Protein AF-A0A962I8Q6-F1 (afdb_monomer_lite)

Structure (mmCIF, N/CA/C/O backbone):
data_AF-A0A962I8Q6-F1
#
_entry.id   AF-A0A962I8Q6-F1
#
loop_
_atom_site.group_PDB
_atom_site.id
_atom_site.type_symbol
_atom_site.label_atom_id
_atom_site.label_alt_id
_atom_site.label_comp_id
_atom_site.label_asym_id
_atom_site.label_entity_id
_atom_site.label_seq_id
_atom_site.pdbx_PDB_ins_code
_atom_site.Cartn_x
_atom_site.Cartn_y
_atom_site.Cartn_z
_atom_site.occupancy
_atom_site.B_iso_or_equiv
_atom_site.auth_seq_id
_atom_site.auth_comp_id
_atom_si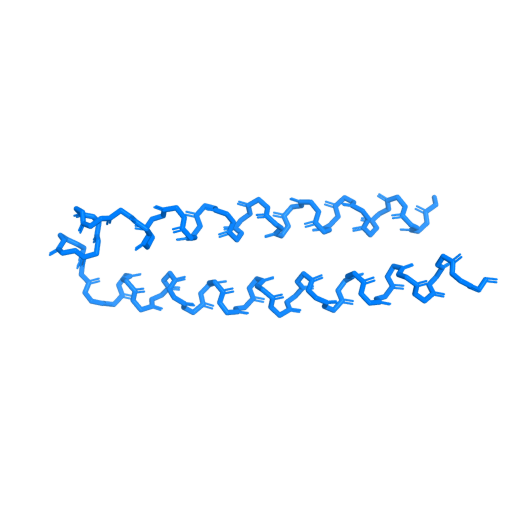te.auth_asym_id
_atom_site.auth_atom_id
_atom_site.pdbx_PDB_model_num
ATOM 1 N N . ALA A 1 1 ? -7.074 9.065 19.861 1.00 81.25 1 ALA A N 1
ATOM 2 C CA . ALA A 1 1 ? -8.117 8.198 19.285 1.00 81.25 1 ALA A CA 1
ATOM 3 C C . ALA A 1 1 ? -7.463 7.225 18.313 1.00 81.25 1 ALA A C 1
ATOM 5 O O . ALA A 1 1 ? -6.706 7.682 17.461 1.00 81.25 1 ALA A O 1
ATOM 6 N N . GLU A 1 2 ? -7.714 5.927 18.478 1.00 90.50 2 GLU A N 1
ATOM 7 C CA . GLU A 1 2 ? -7.158 4.849 17.642 1.00 90.50 2 GLU A CA 1
ATOM 8 C C . GLU A 1 2 ? -7.592 4.978 16.176 1.00 90.50 2 GLU A C 1
ATOM 10 O O . GLU A 1 2 ? -6.761 4.932 15.278 1.00 90.50 2 GLU A O 1
ATOM 15 N N . LEU A 1 3 ? -8.864 5.319 15.933 1.00 95.44 3 LEU A N 1
ATOM 16 C CA . LEU A 1 3 ? -9.383 5.611 14.589 1.00 95.44 3 LEU A CA 1
ATOM 17 C C . LEU A 1 3 ? -8.526 6.643 13.841 1.00 95.44 3 LEU A C 1
ATOM 19 O O . LEU A 1 3 ? -8.146 6.430 12.698 1.00 95.44 3 LEU A O 1
ATOM 23 N N . LYS A 1 4 ? -8.107 7.714 14.528 1.00 96.88 4 LYS A N 1
ATOM 24 C CA . LYS A 1 4 ? -7.254 8.765 13.948 1.00 96.88 4 LYS A CA 1
ATOM 25 C C . LYS A 1 4 ? -5.839 8.271 13.611 1.00 96.88 4 LYS A C 1
ATOM 27 O O . LYS A 1 4 ? -5.193 8.838 12.733 1.00 96.88 4 LYS A O 1
ATOM 32 N N . ARG A 1 5 ? -5.328 7.261 14.329 1.00 96.81 5 ARG A N 1
ATOM 33 C CA . ARG A 1 5 ? -4.048 6.606 14.006 1.00 96.81 5 ARG A CA 1
ATOM 34 C C . ARG A 1 5 ? -4.218 5.705 12.787 1.00 96.81 5 ARG A C 1
ATOM 36 O O . ARG A 1 5 ? -3.407 5.806 11.873 1.00 96.81 5 ARG A O 1
ATOM 43 N N . LEU A 1 6 ? -5.294 4.919 12.741 1.00 97.44 6 LEU A N 1
ATOM 44 C CA . LEU A 1 6 ? -5.623 4.062 11.601 1.00 97.44 6 LEU A CA 1
ATOM 45 C C . LEU A 1 6 ? -5.833 4.868 10.318 1.00 97.44 6 LEU A C 1
ATOM 47 O O . LEU A 1 6 ? -5.201 4.554 9.319 1.00 97.44 6 LEU A O 1
ATOM 51 N N . ASP A 1 7 ? -6.602 5.959 10.356 1.00 97.56 7 ASP A N 1
ATOM 52 C CA . ASP A 1 7 ? -6.795 6.849 9.199 1.00 97.56 7 ASP A CA 1
ATOM 53 C C . ASP A 1 7 ? -5.457 7.393 8.669 1.00 97.56 7 ASP A C 1
ATOM 55 O O . ASP A 1 7 ? -5.224 7.453 7.461 1.00 97.56 7 ASP A O 1
ATOM 59 N N . LYS A 1 8 ? -4.535 7.752 9.574 1.00 98.12 8 LYS A N 1
ATOM 60 C CA . LYS A 1 8 ? -3.202 8.236 9.196 1.00 98.12 8 LYS A CA 1
ATOM 61 C C . LYS A 1 8 ? -2.357 7.140 8.545 1.00 98.12 8 LYS A C 1
ATOM 63 O O . LYS A 1 8 ? -1.656 7.423 7.576 1.00 98.12 8 LYS A O 1
ATOM 68 N N . GLU A 1 9 ? -2.386 5.921 9.074 1.00 97.88 9 GLU A N 1
ATOM 69 C CA . GLU A 1 9 ? -1.634 4.800 8.503 1.00 97.88 9 GLU A CA 1
ATOM 70 C C . GLU A 1 9 ? -2.225 4.340 7.164 1.00 97.88 9 GLU A C 1
ATOM 72 O O . GLU A 1 9 ? -1.461 4.109 6.228 1.00 97.88 9 GLU A O 1
ATOM 77 N N . ILE A 1 10 ? -3.556 4.309 7.030 1.00 98.25 10 ILE A N 1
ATOM 78 C CA . ILE A 1 10 ? -4.248 4.064 5.756 1.00 98.25 10 ILE A CA 1
ATOM 79 C C . ILE A 1 10 ? -3.780 5.082 4.715 1.00 98.25 10 ILE A C 1
ATOM 81 O O . ILE A 1 10 ? -3.276 4.683 3.668 1.00 98.25 10 ILE A O 1
ATOM 85 N N . GLY A 1 11 ? -3.832 6.380 5.034 1.00 98.12 11 GLY A N 1
ATOM 86 C CA . GLY A 1 11 ? -3.436 7.431 4.094 1.00 98.12 11 GLY A CA 1
ATOM 87 C C . GLY A 1 11 ? -1.970 7.351 3.650 1.00 98.12 11 GLY A C 1
ATOM 88 O O . GLY A 1 11 ? -1.654 7.648 2.498 1.00 98.12 11 GLY A O 1
ATOM 89 N N . LYS A 1 12 ? -1.056 6.908 4.525 1.00 98.31 12 LYS A N 1
ATOM 90 C CA . LYS A 1 12 ? 0.345 6.662 4.139 1.00 98.31 12 LYS A CA 1
ATOM 91 C C . LYS A 1 12 ? 0.459 5.504 3.150 1.00 98.31 12 LYS A C 1
ATOM 93 O O . LYS A 1 12 ? 1.067 5.666 2.097 1.00 98.31 12 LYS A O 1
ATOM 98 N N . VAL A 1 13 ? -0.151 4.364 3.475 1.00 98.25 13 VAL A N 1
ATOM 99 C CA . VAL A 1 13 ? -0.094 3.165 2.626 1.00 98.25 13 VAL A CA 1
ATOM 100 C C . VAL A 1 13 ? -0.763 3.422 1.274 1.00 98.25 13 VAL A C 1
ATOM 102 O O . VAL A 1 13 ? -0.234 3.008 0.247 1.00 98.25 13 VAL A O 1
ATOM 105 N N . GLU A 1 14 ? -1.874 4.158 1.242 1.00 97.94 14 GLU A N 1
ATOM 106 C CA . GLU A 1 14 ? -2.524 4.577 -0.004 1.00 97.94 14 GLU A CA 1
ATOM 107 C C . GLU A 1 14 ? -1.640 5.502 -0.847 1.00 97.94 14 GLU A C 1
ATOM 109 O O . GLU A 1 14 ? -1.605 5.367 -2.069 1.00 97.94 14 GLU A O 1
ATOM 114 N N . GLN A 1 15 ? -0.899 6.421 -0.221 1.00 98.50 15 GLN A N 1
ATOM 115 C CA . GLN A 1 15 ? 0.031 7.287 -0.944 1.00 98.50 15 GLN A CA 1
ATOM 116 C C . GLN A 1 15 ? 1.176 6.480 -1.573 1.00 98.50 15 GLN A C 1
ATOM 118 O O . GLN A 1 15 ? 1.538 6.727 -2.726 1.00 98.50 15 GLN A O 1
ATOM 123 N N . ASP A 1 16 ? 1.742 5.518 -0.843 1.00 98.00 16 ASP A N 1
ATOM 124 C CA . ASP A 1 16 ? 2.798 4.647 -1.366 1.00 98.00 16 ASP A CA 1
ATOM 125 C C . ASP A 1 16 ? 2.277 3.723 -2.478 1.00 98.00 16 ASP A C 1
ATOM 127 O O . ASP A 1 16 ? 2.929 3.578 -3.518 1.00 98.00 16 ASP A O 1
ATOM 131 N N . LEU A 1 17 ? 1.064 3.186 -2.317 1.00 98.00 17 LEU A N 1
ATOM 132 C CA . LEU A 1 17 ? 0.358 2.426 -3.349 1.00 98.00 17 LEU A CA 1
ATOM 133 C C . LEU A 1 17 ? 0.164 3.258 -4.623 1.00 98.00 17 LEU A C 1
ATOM 135 O O . LEU A 1 17 ? 0.532 2.810 -5.709 1.00 98.00 17 LEU A O 1
ATOM 139 N N . ALA A 1 18 ? -0.345 4.486 -4.495 1.00 98.25 18 ALA A N 1
ATOM 140 C CA . ALA A 1 18 ? -0.586 5.377 -5.626 1.00 98.25 18 ALA A CA 1
ATOM 141 C C . ALA A 1 18 ? 0.708 5.715 -6.384 1.00 98.25 18 ALA A C 1
ATOM 143 O O . ALA A 1 18 ? 0.712 5.784 -7.613 1.00 98.25 18 ALA A O 1
ATOM 144 N N . ARG A 1 19 ? 1.835 5.877 -5.677 1.00 98.00 19 ARG A N 1
ATOM 145 C CA . ARG A 1 19 ? 3.149 6.096 -6.305 1.00 98.00 19 ARG A CA 1
ATOM 146 C C . ARG A 1 19 ? 3.611 4.884 -7.114 1.00 98.00 19 ARG A C 1
ATOM 148 O O . ARG A 1 19 ? 4.100 5.062 -8.229 1.00 98.00 19 ARG A O 1
ATOM 155 N N . ALA A 1 20 ? 3.459 3.674 -6.574 1.00 97.75 20 ALA A N 1
ATOM 156 C CA . ALA A 1 20 ? 3.820 2.443 -7.278 1.00 97.75 20 ALA A CA 1
ATOM 157 C C . ALA A 1 20 ? 2.916 2.212 -8.504 1.00 97.75 20 ALA A C 1
ATOM 159 O O . ALA A 1 20 ? 3.408 1.966 -9.606 1.00 97.75 20 ALA A O 1
ATOM 160 N N . GLN A 1 21 ? 1.602 2.407 -8.351 1.00 98.12 21 GLN A N 1
ATOM 161 C CA . GLN A 1 21 ? 0.640 2.347 -9.456 1.00 98.12 21 GLN A CA 1
ATOM 162 C C . GLN A 1 21 ? 0.933 3.398 -10.533 1.00 98.12 21 GLN A C 1
ATOM 164 O O . GLN A 1 21 ? 0.871 3.090 -11.720 1.00 98.12 21 GLN A O 1
ATOM 169 N N . GLY A 1 22 ? 1.310 4.619 -10.144 1.00 98.25 22 GLY A N 1
ATOM 170 C CA . GLY A 1 22 ? 1.666 5.686 -11.079 1.00 98.25 22 GLY A CA 1
ATOM 171 C C . GLY A 1 22 ? 2.862 5.332 -11.966 1.00 98.25 22 GLY A C 1
ATOM 172 O O . GLY A 1 22 ? 2.852 5.635 -13.157 1.00 98.25 22 GLY A O 1
ATOM 173 N N . LYS A 1 23 ? 3.866 4.632 -11.422 1.00 97.25 23 LYS A N 1
ATOM 174 C CA . LYS A 1 23 ? 4.989 4.121 -12.223 1.00 97.25 23 LYS A CA 1
ATOM 175 C C . LYS A 1 23 ? 4.539 3.045 -13.207 1.00 97.25 23 LYS A C 1
ATOM 177 O O . LYS A 1 23 ? 4.897 3.121 -14.375 1.00 97.25 23 LYS A O 1
ATOM 182 N N . LEU A 1 24 ? 3.742 2.077 -12.756 1.00 97.31 24 LEU A N 1
ATOM 183 C CA . LEU A 1 24 ? 3.264 0.975 -13.602 1.00 97.31 24 LEU A CA 1
ATOM 184 C C . LEU A 1 24 ? 2.250 1.420 -14.664 1.00 97.31 24 LEU A C 1
ATOM 186 O O . LEU A 1 24 ? 2.134 0.781 -15.701 1.00 97.31 24 LEU A O 1
ATOM 190 N N . SER A 1 25 ? 1.536 2.521 -14.429 1.00 97.75 25 SER A N 1
ATOM 191 C CA . SER A 1 25 ? 0.628 3.126 -15.409 1.00 97.75 25 SER A CA 1
ATOM 192 C C . SER A 1 25 ? 1.371 3.912 -16.497 1.00 97.75 25 SER A C 1
ATOM 194 O O . SER A 1 25 ? 0.804 4.216 -17.542 1.00 97.75 25 SER A O 1
ATOM 196 N N . ASN A 1 26 ? 2.649 4.248 -16.283 1.00 97.69 26 ASN A N 1
ATOM 197 C CA . ASN A 1 26 ? 3.463 4.968 -17.256 1.00 97.69 26 ASN A CA 1
ATOM 198 C C . ASN A 1 26 ? 4.183 3.987 -18.205 1.00 97.69 26 ASN A C 1
ATOM 200 O O . ASN A 1 26 ? 5.163 3.364 -17.782 1.00 97.69 26 ASN A O 1
ATOM 204 N N . PRO A 1 27 ? 3.813 3.909 -19.500 1.00 95.69 27 PRO A N 1
ATOM 205 C CA . PRO A 1 27 ? 4.429 2.970 -20.441 1.00 95.69 27 PRO A CA 1
ATOM 206 C C . PRO A 1 27 ? 5.940 3.174 -20.569 1.00 95.69 27 PRO A C 1
ATOM 208 O O . PRO A 1 27 ? 6.697 2.217 -20.565 1.00 95.69 27 PRO A O 1
ATOM 211 N N . LYS A 1 28 ? 6.417 4.429 -20.527 1.00 96.94 28 LYS A N 1
ATOM 212 C CA . LYS A 1 28 ? 7.861 4.730 -20.574 1.00 96.94 28 LYS A CA 1
ATOM 213 C C . LYS A 1 28 ? 8.648 4.090 -19.430 1.00 96.94 28 LYS A C 1
ATOM 215 O O . LYS A 1 28 ? 9.826 3.794 -19.595 1.00 96.94 28 LYS A O 1
ATOM 220 N N . PHE A 1 29 ? 8.026 3.933 -18.263 1.00 96.69 29 PHE A N 1
ATOM 221 C CA . PHE A 1 29 ? 8.649 3.250 -17.137 1.00 96.69 29 PHE A CA 1
ATOM 222 C C . PHE A 1 29 ? 8.588 1.734 -17.323 1.00 96.69 29 PHE A C 1
ATOM 224 O O . PHE A 1 29 ? 9.598 1.074 -17.125 1.00 96.69 29 PHE A O 1
ATOM 231 N N . VAL A 1 30 ? 7.440 1.191 -17.729 1.00 96.19 30 VAL A N 1
ATOM 232 C CA . VAL A 1 30 ? 7.267 -0.258 -17.927 1.00 96.19 30 VAL A CA 1
ATOM 233 C C . VAL A 1 30 ? 8.178 -0.789 -19.036 1.00 96.19 30 VAL A C 1
ATOM 235 O O . VAL A 1 30 ? 8.839 -1.804 -18.840 1.00 96.19 30 VAL A O 1
ATOM 238 N N . ASP A 1 31 ? 8.267 -0.070 -20.152 1.00 96.06 31 ASP A N 1
ATOM 239 C CA . ASP A 1 31 ? 9.072 -0.455 -21.314 1.00 96.06 31 ASP A CA 1
ATOM 240 C C . ASP A 1 31 ? 10.564 -0.136 -21.127 1.00 96.06 31 ASP A C 1
ATOM 242 O O . ASP A 1 31 ? 11.424 -0.780 -21.723 1.00 96.06 31 ASP A O 1
ATOM 246 N N . GLY A 1 32 ? 10.882 0.888 -20.325 1.00 96.62 32 GLY A N 1
ATOM 247 C CA . GLY A 1 32 ? 12.245 1.403 -20.166 1.00 96.62 32 GLY A CA 1
ATOM 248 C C . GLY A 1 32 ? 12.986 0.927 -18.915 1.00 96.62 32 GLY A C 1
ATOM 249 O O . GLY A 1 32 ? 14.214 1.021 -18.867 1.00 96.62 32 GLY A O 1
ATOM 250 N N . ALA A 1 33 ? 12.283 0.454 -17.884 1.00 96.19 33 ALA A N 1
ATOM 251 C CA . ALA A 1 33 ? 12.903 0.005 -16.640 1.00 96.19 33 ALA A CA 1
ATOM 252 C C . ALA A 1 33 ? 13.312 -1.478 -16.707 1.00 96.19 33 ALA A C 1
ATOM 254 O O . ALA A 1 33 ? 12.688 -2.273 -17.410 1.00 96.19 33 ALA A O 1
ATOM 255 N N . PRO A 1 34 ? 14.326 -1.903 -15.927 1.00 98.12 34 PRO A N 1
ATOM 256 C CA . PRO A 1 34 ? 14.665 -3.316 -15.810 1.00 98.12 34 PRO A CA 1
ATOM 257 C C . PRO A 1 34 ? 13.467 -4.142 -15.330 1.00 98.12 34 PRO A C 1
ATOM 259 O O . PRO A 1 34 ? 12.766 -3.735 -14.401 1.00 98.12 34 PRO A O 1
ATOM 262 N N . ALA A 1 35 ? 1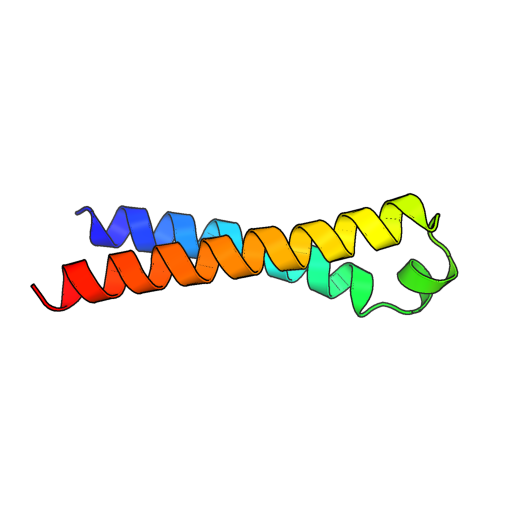3.289 -5.347 -15.878 1.00 95.88 35 ALA A N 1
ATOM 263 C CA . ALA A 1 35 ? 12.183 -6.238 -15.514 1.00 95.88 35 ALA A CA 1
ATOM 264 C C . ALA A 1 35 ? 12.090 -6.493 -13.997 1.00 95.88 35 ALA A C 1
ATOM 266 O O . ALA A 1 35 ? 10.995 -6.533 -13.444 1.00 95.88 35 ALA A O 1
ATOM 267 N N . ALA A 1 36 ? 13.233 -6.581 -13.306 1.00 97.44 36 ALA A N 1
ATOM 268 C CA . ALA A 1 36 ? 13.282 -6.711 -11.850 1.00 97.44 36 ALA A CA 1
ATOM 269 C C . ALA A 1 36 ? 12.654 -5.509 -11.121 1.00 97.44 36 ALA A C 1
ATOM 271 O O . ALA A 1 36 ? 11.956 -5.686 -10.127 1.00 97.44 36 ALA A O 1
ATOM 272 N N . VAL A 1 37 ? 12.849 -4.290 -11.633 1.00 97.56 37 VAL A N 1
ATOM 273 C CA . VAL A 1 37 ? 12.268 -3.065 -11.065 1.00 97.56 37 VAL A CA 1
ATOM 274 C C . VAL A 1 37 ? 10.760 -3.024 -11.312 1.00 97.56 37 VAL A C 1
ATOM 276 O O . VAL A 1 37 ? 9.999 -2.710 -10.401 1.00 97.56 37 VAL A O 1
ATOM 279 N N . VAL A 1 38 ? 10.306 -3.396 -12.512 1.00 97.88 38 VAL A N 1
ATOM 280 C CA . VAL A 1 38 ? 8.869 -3.476 -12.831 1.00 97.88 38 VAL A CA 1
ATOM 281 C C . VAL A 1 38 ? 8.179 -4.551 -11.984 1.00 97.88 38 VAL A C 1
ATOM 283 O O . VAL A 1 38 ? 7.097 -4.317 -11.448 1.00 97.88 38 VAL A O 1
ATOM 286 N N . ALA A 1 39 ? 8.809 -5.714 -11.804 1.00 97.81 39 ALA A N 1
ATOM 287 C CA . ALA A 1 39 ? 8.315 -6.775 -10.926 1.00 97.81 39 ALA A CA 1
ATOM 288 C C . ALA A 1 39 ? 8.253 -6.323 -9.458 1.00 97.81 39 ALA A C 1
ATOM 290 O O . ALA A 1 39 ? 7.249 -6.553 -8.787 1.00 97.81 39 ALA A O 1
ATOM 291 N N . GLN A 1 40 ? 9.276 -5.612 -8.975 1.00 98.00 40 GLN A N 1
ATOM 292 C CA . GLN A 1 40 ? 9.289 -5.061 -7.620 1.00 98.00 40 GLN A CA 1
ATOM 293 C C . GLN A 1 40 ? 8.152 -4.054 -7.397 1.00 98.00 40 GLN A C 1
ATOM 295 O O . GLN A 1 40 ? 7.511 -4.072 -6.347 1.00 98.00 40 GLN A O 1
ATOM 300 N N . GLU A 1 41 ? 7.872 -3.172 -8.359 1.00 98.06 41 GLU A N 1
ATOM 301 C CA . GLU A 1 41 ? 6.763 -2.222 -8.219 1.00 98.06 41 GLU A CA 1
ATOM 302 C C . GLU A 1 41 ? 5.397 -2.924 -8.287 1.00 98.06 41 GLU A C 1
ATOM 304 O O . GLU A 1 41 ? 4.494 -2.547 -7.544 1.00 98.06 41 GLU A O 1
ATOM 309 N N . GLN A 1 42 ? 5.246 -3.986 -9.087 1.00 98.00 42 GLN A N 1
ATOM 310 C CA . GLN A 1 42 ? 4.036 -4.824 -9.069 1.00 98.00 42 GLN A CA 1
ATOM 311 C C . GLN A 1 42 ? 3.836 -5.506 -7.712 1.00 98.00 42 GLN A C 1
ATOM 313 O O . GLN A 1 42 ? 2.729 -5.487 -7.172 1.00 98.00 42 GLN A O 1
ATOM 318 N N . GLN A 1 43 ? 4.908 -6.047 -7.127 1.00 98.25 43 GLN A N 1
ATOM 319 C CA . GLN A 1 43 ? 4.857 -6.635 -5.791 1.00 98.25 43 GLN A CA 1
ATOM 320 C C . GLN A 1 43 ? 4.465 -5.585 -4.744 1.00 98.25 43 GLN A C 1
ATOM 322 O O . GLN A 1 43 ? 3.549 -5.818 -3.961 1.00 98.25 43 GLN A O 1
ATOM 327 N N . ARG A 1 44 ? 5.056 -4.385 -4.803 1.00 98.06 44 ARG A N 1
ATOM 328 C CA . ARG A 1 44 ? 4.68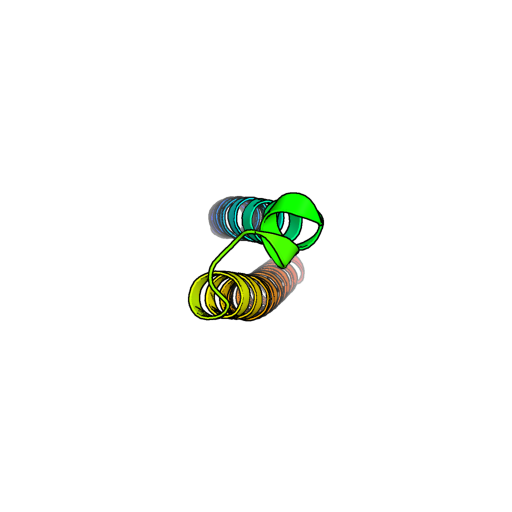2 -3.261 -3.930 1.00 98.06 44 ARG A CA 1
ATOM 329 C C . ARG A 1 44 ? 3.207 -2.898 -4.036 1.00 98.06 44 ARG A C 1
ATOM 331 O O . ARG A 1 44 ? 2.578 -2.639 -3.014 1.00 98.06 44 ARG A O 1
ATOM 338 N N . VAL A 1 45 ? 2.642 -2.883 -5.245 1.00 98.44 45 VAL A N 1
ATOM 339 C CA . VAL A 1 45 ? 1.204 -2.640 -5.434 1.00 98.44 45 VAL A CA 1
ATOM 340 C C . VAL A 1 45 ? 0.371 -3.710 -4.728 1.00 98.44 45 VAL A C 1
ATOM 342 O O . VAL A 1 45 ? -0.583 -3.365 -4.030 1.00 98.44 45 VAL A O 1
ATOM 345 N N . ALA A 1 46 ? 0.740 -4.986 -4.853 1.00 98.38 46 ALA A N 1
ATOM 346 C CA . ALA A 1 46 ? 0.045 -6.074 -4.168 1.00 98.38 46 ALA A CA 1
ATOM 347 C C . ALA A 1 46 ? 0.164 -5.963 -2.635 1.00 98.38 46 ALA A C 1
ATOM 349 O O . ALA A 1 46 ? -0.846 -6.021 -1.932 1.00 98.38 46 ALA A O 1
ATOM 350 N N . GLU A 1 47 ? 1.374 -5.736 -2.120 1.00 98.31 47 GLU A N 1
ATOM 351 C CA . GLU A 1 47 ? 1.655 -5.621 -0.685 1.00 98.31 47 GLU A CA 1
ATOM 352 C C . GLU A 1 47 ? 0.921 -4.432 -0.048 1.00 98.31 47 GLU A C 1
ATOM 354 O O . GLU A 1 47 ? 0.231 -4.584 0.964 1.00 98.31 47 GLU A O 1
ATOM 359 N N . PHE A 1 48 ? 1.016 -3.243 -0.650 1.00 98.25 48 PHE A N 1
ATOM 360 C CA . PHE A 1 48 ? 0.336 -2.056 -0.132 1.00 98.25 48 PHE A CA 1
ATOM 361 C C . PHE A 1 48 ? -1.181 -2.137 -0.305 1.00 98.25 48 PHE A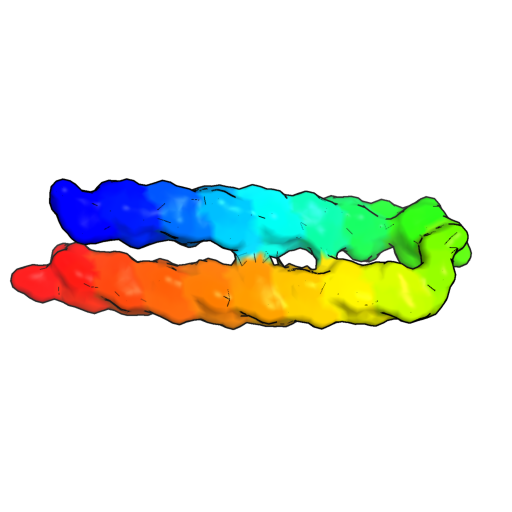 C 1
ATOM 363 O O . PHE A 1 48 ? -1.910 -1.693 0.581 1.00 98.25 48 PHE A O 1
ATOM 370 N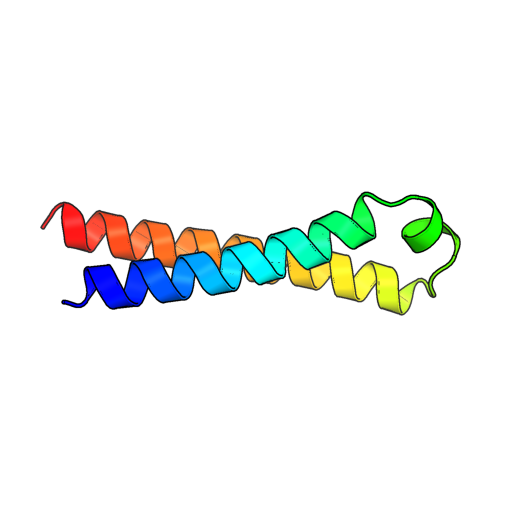 N . GLY A 1 49 ? -1.668 -2.750 -1.387 1.00 98.19 49 GLY A N 1
ATOM 371 C CA . GLY A 1 49 ? -3.092 -3.018 -1.579 1.00 98.19 49 GLY A CA 1
ATOM 372 C C . GLY A 1 49 ? -3.665 -3.908 -0.475 1.00 98.19 49 GLY A C 1
ATOM 373 O O . GLY A 1 49 ? -4.670 -3.549 0.145 1.00 98.19 49 GLY A O 1
ATOM 374 N N . ALA A 1 50 ? -2.990 -5.021 -0.171 1.00 98.50 50 ALA A N 1
ATOM 375 C CA . ALA A 1 50 ? -3.381 -5.929 0.906 1.00 98.50 50 ALA A CA 1
ATOM 376 C C . ALA A 1 50 ? -3.354 -5.233 2.277 1.00 98.50 50 ALA A C 1
ATOM 378 O O . ALA A 1 50 ? -4.332 -5.289 3.026 1.00 98.50 50 ALA A O 1
ATOM 379 N N . LYS A 1 51 ? -2.277 -4.496 2.577 1.00 98.38 51 LYS A N 1
ATOM 380 C CA . LYS A 1 51 ? -2.141 -3.758 3.839 1.00 98.38 51 LYS A CA 1
ATOM 381 C C . LYS A 1 51 ? -3.215 -2.679 4.007 1.00 98.38 51 LYS A C 1
ATOM 383 O O . LYS A 1 51 ? -3.781 -2.539 5.089 1.00 98.38 51 LYS A O 1
ATOM 388 N N . ALA A 1 52 ? -3.525 -1.923 2.953 1.00 98.19 52 ALA A N 1
ATOM 389 C CA . ALA A 1 52 ? -4.580 -0.913 3.000 1.00 98.19 52 ALA A CA 1
ATOM 390 C C . ALA A 1 52 ? -5.956 -1.546 3.260 1.00 98.19 52 ALA A C 1
ATOM 392 O O . ALA A 1 52 ? -6.743 -1.003 4.033 1.00 98.19 52 ALA A O 1
ATOM 393 N N . ALA A 1 53 ? -6.246 -2.698 2.647 1.00 98.25 53 ALA A N 1
ATOM 394 C CA . ALA A 1 53 ? -7.489 -3.428 2.884 1.00 98.25 53 ALA A CA 1
ATOM 395 C C . ALA A 1 53 ? -7.608 -3.911 4.340 1.00 98.25 53 ALA A C 1
ATOM 397 O O . ALA A 1 53 ? -8.652 -3.712 4.963 1.00 98.25 53 ALA A O 1
ATOM 398 N N . GLU A 1 54 ? -6.536 -4.472 4.906 1.00 98.31 54 GLU A N 1
ATOM 399 C CA . GLU A 1 54 ? -6.506 -4.916 6.305 1.00 98.31 54 GLU A CA 1
ATOM 400 C C . GLU A 1 54 ? -6.739 -3.756 7.284 1.00 98.31 54 GLU A C 1
ATOM 402 O O . GLU A 1 54 ? -7.590 -3.852 8.174 1.00 98.31 54 GLU A O 1
ATOM 407 N N . LEU A 1 55 ? -6.040 -2.633 7.088 1.00 97.94 55 LEU A N 1
ATOM 408 C CA . LEU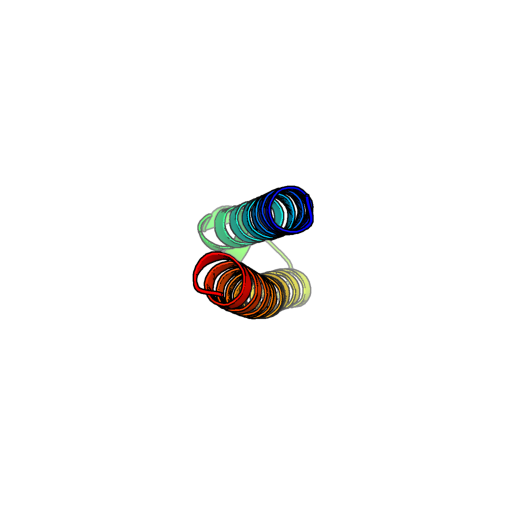 A 1 55 ? -6.169 -1.449 7.941 1.00 97.94 55 LEU A CA 1
ATOM 409 C C . LEU A 1 55 ? -7.572 -0.835 7.870 1.00 97.94 55 LEU A C 1
ATOM 411 O O . LEU A 1 55 ? -8.126 -0.454 8.903 1.00 97.94 55 LEU A O 1
ATOM 415 N N . ARG A 1 56 ? -8.176 -0.766 6.676 1.00 97.69 56 ARG A N 1
ATOM 416 C CA . ARG A 1 56 ? -9.566 -0.307 6.515 1.00 97.69 56 ARG A CA 1
ATOM 417 C C . ARG A 1 56 ? -10.538 -1.233 7.238 1.00 97.69 56 ARG A C 1
ATOM 419 O O . ARG A 1 56 ? -11.356 -0.752 8.014 1.00 97.69 56 ARG A O 1
ATOM 426 N N . ALA A 1 57 ? -10.385 -2.548 7.079 1.00 97.81 57 ALA A N 1
ATOM 427 C CA . ALA A 1 57 ? -11.223 -3.518 7.776 1.00 97.81 57 ALA A CA 1
ATOM 428 C C . ALA A 1 57 ? -11.091 -3.402 9.306 1.00 97.81 57 ALA A C 1
ATOM 430 O O . ALA A 1 57 ? -12.082 -3.515 10.024 1.00 97.81 57 ALA A O 1
ATOM 431 N N . GLN A 1 58 ? -9.882 -3.158 9.822 1.00 97.38 58 GLN A N 1
ATOM 432 C CA . GLN A 1 58 ? -9.672 -2.890 11.246 1.00 97.38 58 GLN A CA 1
ATOM 433 C C . GLN A 1 58 ? -10.372 -1.599 11.683 1.00 97.38 58 GLN A C 1
ATOM 435 O O . GLN A 1 58 ? -11.094 -1.608 12.678 1.00 97.38 58 GLN A O 1
ATOM 440 N N . ARG A 1 59 ? -10.195 -0.509 10.935 1.00 97.56 59 ARG A N 1
ATOM 441 C CA . ARG A 1 59 ? -10.840 0.778 11.209 1.00 97.56 59 ARG A CA 1
ATOM 442 C C . ARG A 1 59 ? -12.363 0.657 11.240 1.00 97.56 59 ARG A C 1
ATOM 444 O O . ARG A 1 59 ? -12.968 1.164 12.177 1.00 97.56 59 ARG A O 1
ATOM 451 N N . ASP A 1 60 ? -12.969 -0.023 10.268 1.00 96.88 60 ASP A N 1
ATOM 452 C CA . ASP A 1 60 ? -14.424 -0.201 10.215 1.00 96.88 60 ASP A CA 1
ATOM 453 C C . ASP A 1 60 ? -14.944 -1.000 11.412 1.00 96.88 60 ASP A C 1
ATOM 455 O O . ASP A 1 60 ? -15.910 -0.578 12.043 1.00 96.88 60 ASP A O 1
ATOM 459 N N . ARG A 1 61 ? -14.252 -2.077 11.815 1.00 96.38 61 ARG A N 1
ATOM 460 C CA . ARG A 1 61 ? -14.604 -2.817 13.041 1.00 96.38 61 ARG A CA 1
ATOM 461 C C . ARG A 1 61 ? -14.575 -1.932 14.289 1.00 96.38 61 ARG A C 1
ATOM 463 O O . ARG A 1 61 ? -15.457 -2.054 15.128 1.00 96.38 61 ARG A O 1
ATOM 470 N N . LEU A 1 62 ? -13.583 -1.046 14.410 1.00 94.94 62 LEU A N 1
ATOM 471 C CA . LEU A 1 62 ? -13.490 -0.098 15.528 1.00 94.94 62 LEU A CA 1
ATOM 472 C C . LEU A 1 62 ? -14.493 1.061 15.443 1.00 94.94 62 LEU A C 1
ATOM 474 O O . LEU A 1 62 ? -14.753 1.693 16.457 1.00 94.94 62 LEU A O 1
ATOM 478 N N . ALA A 1 63 ? -14.997 1.395 14.256 1.00 93.25 63 ALA A N 1
ATOM 479 C CA . ALA A 1 63 ? -15.999 2.444 14.082 1.00 93.25 63 ALA A CA 1
ATOM 480 C C . ALA A 1 63 ? -17.429 1.932 14.325 1.00 93.25 63 ALA A C 1
ATOM 482 O O . ALA A 1 63 ? -18.319 2.727 14.616 1.00 93.25 63 ALA A O 1
ATOM 483 N N . GLN A 1 64 ? -17.643 0.623 14.163 1.00 89.62 64 GLN A N 1
ATOM 484 C CA . GLN A 1 64 ? -18.925 -0.059 14.362 1.00 89.62 64 GLN A CA 1
ATOM 485 C C . GLN A 1 64 ? -19.127 -0.602 15.785 1.00 89.62 64 GLN A C 1
ATOM 487 O O . GLN A 1 64 ? -20.253 -0.972 16.118 1.00 89.62 64 GLN A O 1
ATOM 492 N N . GLY A 1 65 ? -18.060 -0.693 16.586 1.00 76.00 65 GLY A N 1
ATOM 493 C CA . GLY A 1 65 ? -18.098 -1.095 17.997 1.00 76.00 65 GLY A CA 1
ATOM 494 C C . GLY A 1 65 ? -18.100 0.105 18.926 1.00 76.00 65 GLY A C 1
ATOM 495 O O . GLY A 1 65 ? -18.884 0.074 19.898 1.00 76.00 65 GLY A O 1
#

Secondary structure (DSSP, 8-state):
-HHHHHHHHHHHHHHHHHHHHHHHH-HHHHHHS-HHHHHHHHHHHHHHHHHHHHHHHHHHHHHH-

Sequence (65 aa):
AELKRLDKEIGKVEQDLARAQGKLSNPKFVDGAPAAVVAQEQQRVAEFGAKAAELRAQRDRLAQG

Foldseek 3Di:
DVLVVLVVVLVVLVVQLVVLVVQLVDVCNVVPPDPVVVVVSVVSNVVSVVVSVVSVVVSVVVVVD

Radius of gyration: 14.71 Å; chains: 1; bounding box: 34×16×41 Å

pLDDT: mean 96.7, std 3.63, range [76.0, 98.5]